Protein AF-D7UB77-F1 (afdb_monomer_lite)

Sequence (91 aa):
MQAKKTRHFSGGWRMRMALIQVLLMDPTILLFDGLTDHLDLEASDWLEETLMNPDCILVVVSHSQDFLNGVGGPDVIISIFLNSRKCRVWG

Secondary structure (DSSP, 8-state):
-----GGGS-HHHHHHHHHHHHHTT--SEEEEESTTTT--HHHHHHHHHHHSS-SSEEEEEES-HHHHHHH--TTEEEEEEEETTEEEEE-

Organism: Vitis vinifera (NCBI:txid29760)

Structure (mmCIF, N/CA/C/O backbone):
data_AF-D7UB77-F1
#
_entry.id   AF-D7UB77-F1
#
loop_
_atom_site.group_PDB
_atom_site.id
_atom_site.type_symbol
_atom_site.label_atom_id
_atom_site.label_alt_id
_atom_site.label_comp_id
_atom_site.label_asym_id
_atom_site.label_entity_id
_atom_site.label_seq_id
_atom_site.pdbx_PDB_ins_code
_atom_site.Cartn_x
_atom_site.Cartn_y
_atom_site.Cartn_z
_atom_site.occupancy
_atom_site.B_iso_or_equiv
_atom_site.auth_seq_id
_atom_site.auth_comp_id
_atom_site.auth_asym_id
_atom_site.auth_atom_id
_atom_site.pdbx_PDB_model_num
ATOM 1 N N . MET A 1 1 ? 2.505 8.138 -25.432 1.00 51.12 1 MET A N 1
ATOM 2 C CA . MET A 1 1 ? 2.095 6.860 -24.804 1.00 51.12 1 MET A CA 1
ATOM 3 C C . MET A 1 1 ? 3.175 5.818 -25.056 1.00 51.12 1 MET A C 1
ATOM 5 O O . MET A 1 1 ? 3.609 5.685 -26.193 1.00 51.12 1 MET A O 1
ATOM 9 N N . GLN A 1 2 ? 3.660 5.131 -24.019 1.00 61.19 2 GLN A N 1
ATOM 10 C CA . GLN A 1 2 ? 4.664 4.070 -24.169 1.00 61.19 2 GLN A CA 1
ATOM 11 C C . GLN A 1 2 ? 4.032 2.833 -24.835 1.00 61.19 2 GLN A C 1
ATOM 13 O O . GLN A 1 2 ? 3.015 2.339 -24.363 1.00 61.19 2 GLN A O 1
ATOM 18 N N . ALA A 1 3 ? 4.637 2.306 -25.904 1.00 72.31 3 ALA A N 1
ATOM 19 C CA . ALA A 1 3 ? 4.098 1.177 -26.682 1.00 72.31 3 ALA A CA 1
ATOM 20 C C . ALA A 1 3 ? 4.558 -0.218 -26.191 1.00 72.31 3 ALA A C 1
ATOM 22 O O . ALA A 1 3 ? 4.401 -1.224 -26.887 1.00 72.31 3 ALA A O 1
ATOM 23 N N . LYS A 1 4 ? 5.184 -0.305 -25.010 1.00 79.31 4 LYS A N 1
ATOM 24 C CA . LYS A 1 4 ? 5.751 -1.557 -24.490 1.00 79.31 4 LYS A CA 1
ATOM 25 C C . LYS A 1 4 ? 4.641 -2.418 -23.873 1.00 79.31 4 LYS A C 1
ATOM 27 O O . LYS A 1 4 ? 3.833 -1.923 -23.098 1.00 79.31 4 LYS A O 1
ATOM 32 N N . LYS A 1 5 ? 4.611 -3.721 -24.178 1.00 82.50 5 LYS A N 1
ATOM 33 C CA . LYS A 1 5 ? 3.668 -4.662 -23.541 1.00 82.50 5 LYS A CA 1
ATOM 34 C C . LYS A 1 5 ? 3.930 -4.732 -22.031 1.00 82.50 5 LYS A C 1
ATOM 36 O O . LYS A 1 5 ? 5.088 -4.828 -21.626 1.00 82.50 5 LYS A O 1
ATOM 41 N N . THR A 1 6 ? 2.871 -4.783 -21.222 1.00 77.69 6 THR A N 1
ATOM 42 C CA . THR A 1 6 ? 2.909 -4.873 -19.743 1.00 77.69 6 THR A CA 1
ATOM 43 C C . THR A 1 6 ? 3.822 -5.986 -19.220 1.00 77.69 6 THR A C 1
ATOM 45 O O . THR A 1 6 ? 4.528 -5.810 -18.234 1.00 77.69 6 THR A O 1
ATOM 48 N N . ARG A 1 7 ? 3.907 -7.115 -19.932 1.00 81.75 7 ARG A N 1
ATOM 49 C CA . ARG A 1 7 ? 4.806 -8.235 -19.598 1.00 81.75 7 ARG A CA 1
ATOM 50 C C . ARG A 1 7 ? 6.310 -7.918 -19.671 1.00 81.75 7 ARG A C 1
ATOM 52 O O . ARG A 1 7 ? 7.107 -8.725 -19.219 1.00 81.75 7 ARG A O 1
ATOM 59 N N . HIS A 1 8 ? 6.709 -6.801 -20.283 1.00 85.94 8 HIS A N 1
ATOM 60 C CA . HIS A 1 8 ? 8.115 -6.384 -20.397 1.00 85.94 8 HIS A CA 1
ATOM 61 C C . HIS A 1 8 ? 8.528 -5.349 -19.333 1.00 85.94 8 HIS A C 1
ATOM 63 O O . HIS A 1 8 ? 9.600 -4.742 -19.459 1.00 85.94 8 HIS A O 1
ATOM 69 N N . PHE A 1 9 ? 7.663 -5.091 -18.351 1.00 81.62 9 PHE A N 1
ATOM 70 C CA . PHE A 1 9 ? 7.948 -4.249 -17.193 1.00 81.62 9 PHE A CA 1
ATOM 71 C C . PHE A 1 9 ? 8.377 -5.109 -15.998 1.00 81.62 9 PHE A C 1
ATOM 73 O O . PHE A 1 9 ? 8.024 -6.289 -15.917 1.00 81.62 9 PHE A O 1
ATOM 80 N N . SER A 1 10 ? 9.143 -4.518 -15.074 1.00 82.31 10 SER A N 1
ATOM 81 C CA . SER A 1 10 ? 9.546 -5.193 -13.835 1.00 82.31 10 SER A CA 1
ATOM 82 C C . SER A 1 10 ? 8.326 -5.560 -12.976 1.00 82.31 10 SER A C 1
ATOM 84 O O . SER A 1 10 ? 7.206 -5.107 -13.230 1.00 82.31 10 SER A O 1
ATOM 86 N N . GLY A 1 11 ? 8.526 -6.409 -11.963 1.00 76.94 11 GLY A N 1
ATOM 87 C CA . GLY A 1 11 ? 7.483 -6.733 -10.981 1.00 76.94 11 GLY A CA 1
ATOM 88 C C . GLY A 1 11 ? 6.870 -5.474 -10.360 1.00 76.94 11 GLY A C 1
ATOM 89 O O . GLY A 1 11 ? 5.660 -5.289 -10.465 1.00 76.94 11 GLY A O 1
ATOM 90 N N . GLY A 1 12 ? 7.717 -4.566 -9.860 1.00 77.69 12 GLY A N 1
ATOM 91 C CA . GLY A 1 12 ? 7.293 -3.284 -9.292 1.00 77.69 12 GLY A CA 1
ATOM 92 C C . GLY A 1 12 ? 6.455 -2.447 -10.260 1.00 77.69 12 GLY A C 1
ATOM 93 O O . GLY A 1 12 ? 5.350 -2.046 -9.921 1.00 77.69 12 GLY A O 1
ATOM 94 N N . TRP A 1 13 ? 6.887 -2.267 -11.512 1.00 82.56 13 TRP A N 1
ATOM 95 C CA . TRP A 1 13 ? 6.111 -1.495 -12.495 1.00 82.56 13 TRP A CA 1
ATOM 96 C C . TRP A 1 13 ? 4.742 -2.104 -12.818 1.00 82.56 13 TRP A C 1
ATOM 98 O O . TRP A 1 13 ? 3.763 -1.373 -12.973 1.00 82.56 13 TRP A O 1
ATOM 108 N N . ARG A 1 14 ? 4.652 -3.436 -12.914 1.00 84.25 14 ARG A N 1
ATOM 109 C CA . ARG A 1 14 ? 3.364 -4.116 -13.127 1.00 84.25 14 ARG A CA 1
ATOM 110 C C . ARG A 1 14 ? 2.432 -3.927 -11.935 1.00 84.25 14 ARG A C 1
ATOM 112 O O . ARG A 1 14 ? 1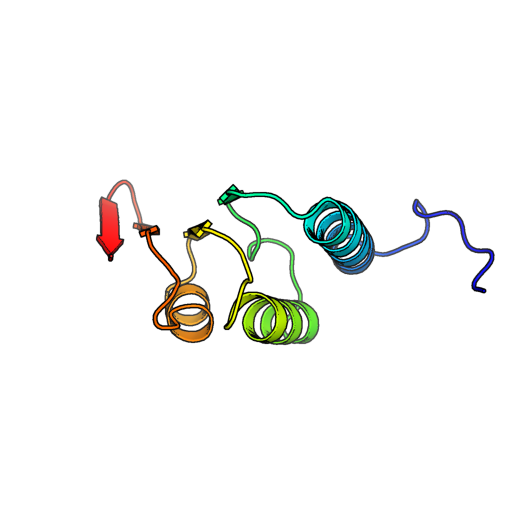.241 -3.720 -12.134 1.00 84.25 14 ARG A O 1
ATOM 119 N N . MET A 1 15 ? 2.985 -3.950 -10.729 1.00 81.44 15 MET A N 1
ATOM 120 C CA . MET A 1 15 ? 2.253 -3.679 -9.502 1.00 81.44 15 MET A CA 1
ATOM 121 C C . MET A 1 15 ? 1.762 -2.227 -9.436 1.00 81.44 15 MET A C 1
ATOM 123 O O . MET A 1 15 ? 0.583 -2.021 -9.170 1.00 81.44 15 MET A O 1
ATOM 127 N N . ARG A 1 16 ? 2.597 -1.235 -9.788 1.00 84.00 16 ARG A N 1
ATOM 128 C CA . ARG A 1 16 ? 2.166 0.175 -9.883 1.00 84.00 16 ARG A CA 1
ATOM 129 C C . ARG A 1 16 ? 1.001 0.342 -10.863 1.00 84.00 16 ARG A C 1
ATOM 131 O O . ARG A 1 16 ? 0.022 1.011 -10.557 1.00 84.00 16 ARG A O 1
ATOM 138 N N . MET A 1 17 ? 1.075 -0.303 -12.031 1.00 87.62 17 MET A N 1
ATOM 139 C CA . MET A 1 17 ? -0.013 -0.275 -13.016 1.00 87.62 17 MET A CA 1
ATOM 140 C C . MET A 1 17 ? -1.299 -0.922 -12.492 1.00 87.62 17 MET A C 1
ATOM 142 O O . MET A 1 17 ? -2.372 -0.365 -12.699 1.00 87.62 17 MET A O 1
ATOM 146 N N . ALA A 1 18 ? -1.201 -2.072 -11.821 1.00 86.31 18 ALA A N 1
ATOM 147 C CA . ALA A 1 18 ? -2.355 -2.737 -11.220 1.00 86.31 18 ALA A CA 1
ATOM 148 C C . ALA A 1 18 ? -2.978 -1.885 -10.105 1.00 86.31 18 ALA A C 1
ATOM 150 O O . ALA A 1 18 ? -4.196 -1.752 -10.049 1.00 86.31 18 ALA A O 1
ATOM 151 N N . LEU A 1 19 ? -2.149 -1.246 -9.276 1.00 87.00 19 LEU A N 1
ATOM 152 C CA . LEU A 1 19 ? -2.604 -0.331 -8.236 1.00 87.00 19 LEU A CA 1
ATOM 153 C C . LEU A 1 19 ? -3.382 0.843 -8.832 1.00 87.00 19 LEU A C 1
ATOM 155 O O . LEU A 1 19 ? -4.511 1.093 -8.428 1.00 87.00 19 LEU A O 1
ATOM 159 N N . ILE A 1 20 ? -2.817 1.511 -9.842 1.00 87.06 20 ILE A N 1
ATOM 160 C CA . ILE A 1 20 ? -3.490 2.615 -10.538 1.00 87.06 20 ILE A CA 1
ATOM 161 C C . ILE A 1 20 ? -4.822 2.146 -11.131 1.00 87.06 20 ILE A C 1
ATOM 163 O O . ILE A 1 20 ? -5.818 2.851 -11.024 1.00 87.06 20 ILE A O 1
ATOM 167 N N . GLN A 1 21 ? -4.866 0.954 -11.734 1.00 89.06 21 GLN A N 1
ATOM 168 C CA . GLN A 1 21 ? -6.110 0.400 -12.271 1.00 89.06 21 GLN A CA 1
ATOM 169 C C . GLN A 1 21 ? -7.178 0.225 -11.192 1.00 89.06 21 GLN A C 1
ATOM 171 O O . GLN A 1 21 ? -8.321 0.581 -11.443 1.00 89.06 21 GLN A O 1
ATOM 176 N N . VAL A 1 22 ? -6.814 -0.286 -10.014 1.00 88.69 22 VAL A N 1
ATOM 177 C CA . VAL A 1 22 ? -7.755 -0.473 -8.903 1.00 88.69 22 VAL A CA 1
ATOM 178 C C . VAL A 1 22 ? -8.198 0.867 -8.319 1.00 88.69 22 VAL A C 1
ATOM 180 O O . VAL A 1 22 ? -9.390 1.057 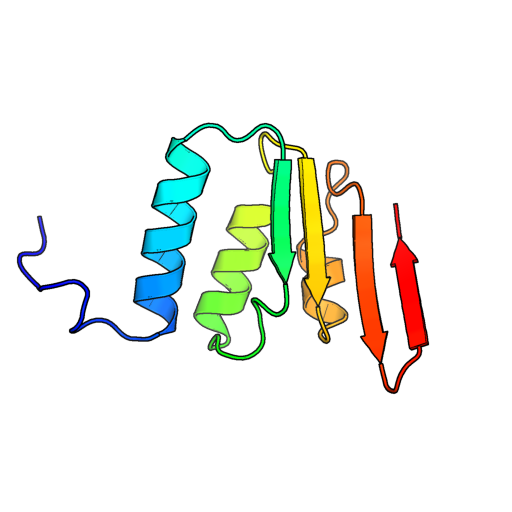-8.121 1.00 88.69 22 VAL A O 1
ATOM 183 N N . LEU A 1 23 ? -7.281 1.813 -8.104 1.00 85.81 23 LEU A N 1
ATOM 184 C CA . LEU A 1 23 ? -7.616 3.148 -7.591 1.00 85.81 23 LEU A CA 1
ATOM 185 C C . LEU A 1 23 ? -8.566 3.904 -8.532 1.00 85.81 23 LEU A C 1
ATOM 187 O O . LEU A 1 23 ? -9.491 4.565 -8.079 1.00 85.81 23 LEU A O 1
ATOM 191 N N . LEU A 1 24 ? -8.399 3.746 -9.850 1.00 88.50 24 LEU A N 1
ATOM 192 C CA . LEU A 1 24 ? -9.305 4.327 -10.848 1.00 88.50 24 LEU A CA 1
ATOM 193 C C . LEU A 1 24 ? -10.720 3.730 -10.827 1.00 88.50 24 LEU A C 1
ATOM 195 O O . LEU A 1 24 ? -11.622 4.312 -11.427 1.00 88.50 24 LEU A O 1
ATOM 199 N N . MET A 1 25 ? -10.922 2.575 -10.189 1.00 90.50 25 MET A N 1
ATOM 200 C CA . MET A 1 25 ? -12.250 1.975 -10.026 1.00 90.50 25 MET A CA 1
ATOM 201 C C . MET A 1 25 ? -13.027 2.567 -8.844 1.00 90.50 25 MET A C 1
ATOM 203 O O . MET A 1 25 ? -14.157 2.136 -8.631 1.00 90.50 25 MET A O 1
ATOM 207 N N . ASP A 1 26 ? -12.446 3.526 -8.112 1.00 87.75 26 ASP A N 1
ATOM 208 C CA . ASP A 1 26 ? -13.050 4.178 -6.943 1.00 87.75 26 ASP A CA 1
ATOM 209 C C . ASP A 1 26 ? -13.576 3.159 -5.906 1.00 87.75 26 ASP A C 1
ATOM 211 O O . ASP A 1 26 ? -14.778 3.071 -5.630 1.00 87.75 26 ASP A O 1
ATOM 215 N N . PRO A 1 27 ? -12.702 2.266 -5.398 1.00 89.38 27 PRO A N 1
ATOM 216 C CA . PRO A 1 27 ? -13.128 1.193 -4.517 1.00 89.38 27 PRO A CA 1
ATOM 217 C C . PRO A 1 27 ? -13.545 1.759 -3.160 1.00 89.38 27 PRO A C 1
ATOM 219 O O . PRO A 1 27 ? -12.866 2.604 -2.602 1.00 89.38 27 PRO A O 1
ATOM 222 N N . THR A 1 28 ? -14.601 1.220 -2.549 1.00 89.31 28 THR A N 1
ATOM 223 C CA . THR A 1 28 ? -14.943 1.578 -1.160 1.00 89.31 28 THR A CA 1
ATOM 224 C C . THR A 1 28 ? -13.932 1.017 -0.154 1.00 89.31 28 THR A C 1
ATOM 226 O O . THR A 1 28 ? -13.690 1.623 0.888 1.00 89.31 28 THR A O 1
ATOM 229 N N . ILE A 1 29 ? -13.356 -0.155 -0.453 1.00 87.81 29 ILE A N 1
ATOM 230 C CA . ILE A 1 29 ? -12.372 -0.846 0.388 1.00 87.81 29 ILE A CA 1
ATOM 231 C C . ILE A 1 29 ? -11.234 -1.360 -0.491 1.00 87.81 29 ILE A C 1
ATOM 233 O O . ILE A 1 29 ? -11.478 -2.045 -1.488 1.00 87.81 29 ILE A O 1
ATOM 237 N N . LEU A 1 30 ? -10.000 -1.090 -0.075 1.00 88.31 30 LEU A N 1
ATOM 238 C CA . LEU A 1 30 ? -8.775 -1.562 -0.700 1.00 88.31 30 LEU A CA 1
ATOM 239 C C . LEU A 1 30 ? -8.007 -2.455 0.280 1.00 88.31 30 LEU A C 1
ATOM 241 O O . LEU A 1 30 ? -7.619 -2.018 1.362 1.00 88.31 30 LEU A O 1
ATOM 245 N N . LEU A 1 31 ? -7.810 -3.721 -0.096 1.00 87.94 31 LEU A N 1
ATOM 246 C CA . LEU A 1 31 ? -7.118 -4.720 0.720 1.00 87.94 31 LEU A CA 1
ATOM 247 C C . LEU A 1 31 ? -5.756 -5.061 0.117 1.00 87.94 31 LEU A C 1
ATOM 249 O O . LEU A 1 31 ? -5.666 -5.470 -1.043 1.00 87.94 31 LEU A O 1
ATOM 253 N N . PHE A 1 32 ? -4.721 -4.976 0.946 1.00 86.38 32 PHE A N 1
ATOM 254 C CA . PHE A 1 32 ? -3.352 -5.311 0.593 1.00 86.38 32 PHE A CA 1
ATOM 255 C C . PHE A 1 32 ? -2.779 -6.398 1.490 1.00 86.38 32 PHE A C 1
ATOM 257 O O . PHE A 1 32 ? -2.765 -6.260 2.709 1.00 86.38 32 PHE A O 1
ATOM 264 N N . ASP A 1 33 ? -2.272 -7.460 0.862 1.00 83.31 33 ASP A N 1
ATOM 265 C CA . ASP A 1 33 ? -1.612 -8.584 1.525 1.00 83.31 33 ASP A CA 1
ATOM 266 C C . ASP A 1 33 ? -0.191 -8.748 0.969 1.00 83.31 33 ASP A C 1
ATOM 268 O O . ASP A 1 33 ? -0.016 -9.020 -0.221 1.00 83.31 33 ASP A O 1
ATOM 272 N N . GLY A 1 34 ? 0.827 -8.516 1.804 1.00 74.44 34 GLY A N 1
ATOM 273 C CA . GLY A 1 34 ? 2.231 -8.780 1.454 1.00 74.44 34 GLY A CA 1
ATOM 274 C C . GLY A 1 34 ? 2.822 -7.874 0.366 1.00 74.44 34 GLY A C 1
ATOM 275 O O . GLY A 1 34 ? 3.761 -8.265 -0.324 1.00 74.44 34 GLY A O 1
ATOM 276 N N . LEU A 1 35 ? 2.288 -6.660 0.179 1.00 71.56 35 LEU A N 1
ATOM 277 C CA . LEU A 1 35 ? 2.652 -5.799 -0.956 1.00 71.56 35 LEU A CA 1
ATOM 278 C C . LEU A 1 35 ? 4.116 -5.325 -0.975 1.00 71.56 35 LEU A C 1
ATOM 280 O O . LEU A 1 35 ? 4.634 -4.993 -2.037 1.00 71.56 35 LEU A O 1
ATOM 284 N N . THR A 1 36 ? 4.788 -5.300 0.173 1.00 68.19 36 THR A N 1
ATOM 285 C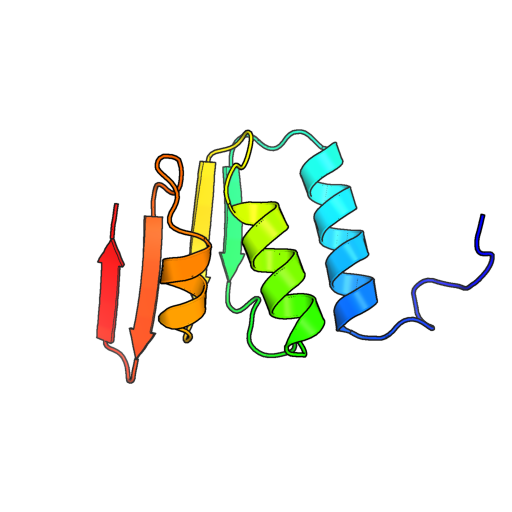 CA . THR A 1 36 ? 6.164 -4.798 0.316 1.00 68.19 36 THR A CA 1
ATOM 286 C C . THR A 1 36 ? 7.242 -5.818 -0.034 1.00 68.19 36 THR A C 1
ATOM 288 O O . THR A 1 36 ? 8.383 -5.439 -0.278 1.00 68.19 36 THR A O 1
ATOM 291 N N . ASP A 1 37 ? 6.916 -7.110 -0.082 1.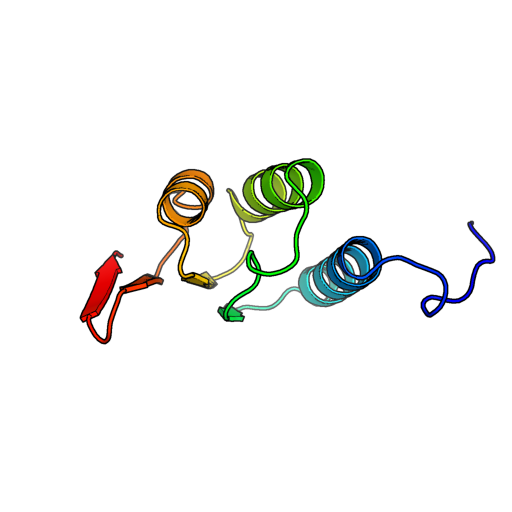00 69.75 37 ASP A N 1
ATOM 292 C CA . ASP A 1 37 ? 7.918 -8.189 -0.056 1.00 69.75 37 ASP A CA 1
ATOM 293 C C . ASP A 1 37 ? 8.763 -8.289 -1.342 1.00 69.75 37 ASP A C 1
ATOM 295 O O . ASP A 1 37 ? 9.777 -8.993 -1.393 1.00 69.75 37 ASP A O 1
ATOM 299 N N . HIS A 1 38 ? 8.354 -7.589 -2.402 1.00 68.38 38 HIS A N 1
ATOM 300 C CA . HIS A 1 38 ? 8.988 -7.628 -3.724 1.00 68.38 38 HIS A CA 1
ATOM 301 C C . HIS A 1 38 ? 9.269 -6.243 -4.318 1.00 68.38 38 HIS A C 1
ATOM 303 O O . HIS A 1 38 ? 9.549 -6.136 -5.518 1.00 68.38 38 HIS A O 1
ATOM 309 N N . LEU A 1 39 ? 9.172 -5.189 -3.508 1.00 73.38 39 LEU A N 1
ATOM 310 C CA . LEU A 1 39 ? 9.451 -3.825 -3.935 1.00 73.38 39 LEU A CA 1
ATOM 311 C C . LEU A 1 39 ? 10.907 -3.460 -3.649 1.00 73.38 39 LEU A C 1
ATOM 313 O O . LEU A 1 39 ? 11.491 -3.875 -2.650 1.00 73.38 39 LEU A O 1
ATOM 317 N N . ASP A 1 40 ? 11.506 -2.694 -4.559 1.00 80.19 40 ASP A N 1
ATOM 318 C CA . ASP A 1 40 ? 12.722 -1.958 -4.234 1.00 80.19 40 ASP A CA 1
ATOM 319 C C . ASP A 1 40 ? 12.369 -0.762 -3.337 1.00 80.19 40 ASP A C 1
ATOM 321 O O . ASP A 1 40 ? 11.196 -0.445 -3.116 1.00 80.19 40 ASP A O 1
ATOM 325 N N . LEU A 1 41 ? 13.392 -0.115 -2.781 1.00 81.75 41 LEU A N 1
ATOM 326 C CA . LEU A 1 41 ? 13.207 1.005 -1.858 1.00 81.75 41 LEU A CA 1
ATOM 327 C C . LEU A 1 41 ? 12.392 2.136 -2.508 1.00 81.75 41 LEU A C 1
ATOM 329 O O . LEU A 1 41 ? 11.397 2.570 -1.947 1.00 81.75 41 LEU A O 1
ATOM 333 N N . GLU A 1 42 ? 12.717 2.504 -3.750 1.00 83.00 42 GLU A N 1
ATOM 334 C CA . GLU A 1 42 ? 12.001 3.552 -4.490 1.00 83.00 42 GLU A CA 1
ATOM 335 C C . GLU A 1 42 ? 10.515 3.215 -4.719 1.00 83.00 42 GLU A C 1
ATOM 337 O O . GLU A 1 42 ? 9.651 4.088 -4.643 1.00 83.00 42 GLU A O 1
ATOM 342 N N . ALA A 1 43 ? 10.173 1.960 -5.031 1.00 81.06 43 ALA A N 1
ATOM 343 C CA . ALA A 1 43 ? 8.776 1.558 -5.163 1.00 81.06 43 ALA A CA 1
ATOM 344 C C . ALA A 1 43 ? 8.045 1.427 -3.832 1.00 81.06 43 ALA A C 1
ATOM 346 O O . ALA A 1 43 ? 6.828 1.602 -3.836 1.00 81.06 43 ALA A O 1
ATOM 347 N N . SER A 1 44 ? 8.758 1.144 -2.744 1.00 81.50 44 SER A N 1
ATOM 348 C CA . SER A 1 44 ? 8.182 1.132 -1.400 1.00 81.50 44 SER A CA 1
ATOM 349 C C . SER A 1 44 ? 7.830 2.550 -0.967 1.00 81.50 44 SER A C 1
ATOM 351 O O . SER A 1 44 ? 6.668 2.793 -0.665 1.00 81.50 44 SER A O 1
ATOM 353 N N . ASP A 1 45 ? 8.768 3.494 -1.091 1.00 85.50 45 ASP A N 1
ATOM 354 C CA . ASP A 1 45 ? 8.550 4.913 -0.776 1.00 85.50 45 ASP A CA 1
ATOM 355 C C . ASP A 1 45 ? 7.380 5.489 -1.592 1.00 85.50 45 ASP A C 1
ATOM 357 O O . ASP A 1 45 ? 6.453 6.088 -1.051 1.00 85.50 45 ASP A O 1
ATOM 361 N N . TRP A 1 46 ? 7.357 5.224 -2.905 1.00 86.12 46 TRP A N 1
ATOM 362 C CA . TRP A 1 46 ? 6.244 5.636 -3.766 1.00 86.12 46 TRP A CA 1
ATOM 363 C C . TRP A 1 46 ? 4.900 5.038 -3.325 1.00 86.12 46 TRP A C 1
ATOM 365 O O . TRP A 1 46 ? 3.864 5.703 -3.408 1.00 86.12 46 TRP A O 1
ATOM 375 N N . LEU A 1 47 ? 4.891 3.768 -2.908 1.00 85.81 47 LEU A N 1
ATOM 376 C CA . LEU A 1 47 ? 3.675 3.100 -2.454 1.00 85.81 47 LEU A CA 1
ATOM 377 C C . LEU A 1 47 ? 3.183 3.708 -1.138 1.00 85.81 47 LEU A C 1
ATOM 379 O O . LEU A 1 47 ? 1.986 3.943 -1.011 1.00 85.81 47 LEU A O 1
ATOM 383 N N . GLU A 1 48 ? 4.087 3.986 -0.199 1.00 86.69 48 GLU A N 1
ATOM 384 C CA . GLU A 1 48 ? 3.770 4.660 1.063 1.00 86.69 48 GLU A CA 1
ATOM 385 C C . GLU A 1 48 ? 3.127 6.026 0.810 1.00 86.69 48 GLU A C 1
ATOM 387 O O . GLU A 1 48 ? 2.021 6.279 1.287 1.00 86.69 48 GLU A O 1
ATOM 392 N N . GLU A 1 49 ? 3.743 6.862 -0.032 1.00 86.38 49 GLU A N 1
ATOM 393 C CA . GLU A 1 49 ? 3.196 8.173 -0.408 1.00 86.38 49 GLU A CA 1
ATOM 394 C C . GLU A 1 49 ? 1.820 8.062 -1.081 1.00 86.38 49 GLU A C 1
ATOM 396 O O . GLU A 1 49 ? 0.915 8.848 -0.798 1.00 86.38 49 GLU A O 1
ATOM 401 N N . THR A 1 50 ? 1.642 7.068 -1.956 1.00 85.19 50 THR A N 1
ATOM 402 C CA . THR A 1 50 ? 0.375 6.842 -2.672 1.00 85.19 50 THR A CA 1
ATOM 403 C C . THR A 1 50 ? -0.752 6.419 -1.727 1.00 85.19 50 THR A C 1
ATOM 405 O O . THR A 1 50 ? -1.915 6.720 -1.987 1.00 85.19 50 THR A O 1
ATOM 408 N N . LEU A 1 51 ? -0.425 5.711 -0.644 1.00 85.50 51 LEU A N 1
ATOM 409 C CA . LEU A 1 51 ? -1.395 5.158 0.302 1.00 85.50 51 LEU A CA 1
ATOM 410 C C . LEU A 1 51 ? -1.582 6.006 1.565 1.00 85.50 51 LEU A C 1
ATOM 412 O O . LEU A 1 51 ? -2.407 5.645 2.397 1.00 85.50 51 LEU A O 1
ATOM 416 N N . MET A 1 52 ? -0.860 7.120 1.705 1.00 83.69 52 MET A N 1
ATOM 417 C CA . MET A 1 52 ? -0.911 7.977 2.893 1.00 83.69 52 MET A CA 1
ATOM 418 C C . MET A 1 52 ? -2.279 8.650 3.102 1.00 83.69 52 MET A C 1
ATOM 420 O O . MET A 1 52 ? -2.687 8.861 4.240 1.00 83.69 52 MET A O 1
ATOM 424 N N . ASN A 1 53 ? -2.983 8.991 2.016 1.00 79.75 53 ASN A N 1
ATOM 425 C CA . ASN A 1 53 ? -4.316 9.609 2.046 1.00 79.75 53 ASN A CA 1
ATOM 426 C C . ASN A 1 53 ? -5.225 8.932 1.008 1.00 79.75 53 ASN A C 1
ATOM 428 O O . ASN A 1 53 ? -5.442 9.484 -0.074 1.00 79.75 53 ASN A O 1
ATOM 432 N N . PRO A 1 54 ? -5.692 7.704 1.274 1.00 79.38 54 PRO A N 1
ATOM 433 C CA . PRO A 1 54 ? -6.562 7.001 0.353 1.00 79.38 54 PRO A CA 1
ATOM 434 C C . PRO A 1 54 ? -7.984 7.570 0.446 1.00 79.38 54 PRO A C 1
ATOM 436 O O . PRO A 1 54 ? -8.525 7.722 1.536 1.00 79.38 54 PRO A O 1
ATOM 439 N N . ASP A 1 55 ? -8.648 7.772 -0.692 1.00 83.06 55 ASP A N 1
ATOM 440 C CA . ASP A 1 55 ? -10.075 8.150 -0.739 1.00 83.06 55 ASP A CA 1
ATOM 441 C C . ASP A 1 55 ? -11.021 6.980 -0.362 1.00 83.06 55 ASP A C 1
ATOM 443 O O . ASP A 1 55 ? -12.227 7.016 -0.605 1.00 83.06 55 ASP A O 1
ATOM 447 N N . CYS A 1 56 ? -10.482 5.905 0.220 1.00 85.00 56 CYS A N 1
ATOM 448 C CA . CYS A 1 56 ? -11.189 4.668 0.525 1.00 85.00 56 CYS A CA 1
ATOM 449 C C . CYS A 1 56 ? -10.689 4.025 1.819 1.00 85.00 56 CYS A C 1
ATOM 451 O O . CYS A 1 56 ? -9.632 4.369 2.343 1.00 85.00 56 CYS A O 1
ATOM 453 N N . ILE A 1 57 ? -11.431 3.029 2.310 1.00 86.56 57 ILE A N 1
ATOM 454 C CA . ILE A 1 57 ? -11.005 2.245 3.468 1.00 86.56 57 ILE A CA 1
ATOM 455 C C . ILE A 1 57 ? -9.804 1.392 3.072 1.00 86.56 57 ILE A C 1
ATOM 457 O O . ILE A 1 57 ? -9.935 0.447 2.292 1.00 86.56 57 ILE A O 1
ATOM 461 N N . LEU A 1 58 ? -8.650 1.687 3.660 1.00 86.69 58 LEU A N 1
ATOM 462 C CA . LEU A 1 58 ? -7.432 0.930 3.427 1.00 86.69 58 LEU A CA 1
ATOM 463 C C . LEU A 1 58 ? -7.213 -0.118 4.528 1.00 86.69 58 LEU A C 1
ATOM 465 O O . LEU A 1 58 ? -7.180 0.202 5.718 1.00 86.69 58 LEU A O 1
ATOM 469 N N . VAL A 1 59 ? -7.036 -1.375 4.115 1.00 86.75 59 VAL A N 1
ATOM 470 C CA . VAL A 1 59 ? -6.650 -2.493 4.985 1.00 86.75 59 VAL A CA 1
ATOM 471 C C . VAL A 1 59 ? -5.319 -3.047 4.500 1.00 86.75 59 VAL A C 1
ATOM 473 O O . VAL A 1 59 ? -5.222 -3.546 3.377 1.00 86.75 59 VAL A O 1
ATOM 476 N N . VAL A 1 60 ? -4.295 -2.983 5.349 1.00 85.62 60 VAL A N 1
ATOM 477 C CA . VAL A 1 60 ? -2.929 -3.381 4.990 1.00 85.62 60 VAL A CA 1
ATOM 478 C C . VAL A 1 60 ? -2.424 -4.475 5.918 1.00 85.62 60 VAL A C 1
ATOM 480 O O . VAL A 1 60 ? -2.392 -4.320 7.139 1.00 85.62 60 VAL A O 1
ATOM 483 N N . VAL A 1 61 ? -1.960 -5.571 5.324 1.00 85.44 61 VAL A N 1
ATOM 484 C CA . VAL A 1 61 ? -1.235 -6.650 5.996 1.00 85.44 61 VAL A CA 1
ATOM 485 C C . VAL A 1 61 ? 0.207 -6.640 5.503 1.00 85.44 61 VAL A C 1
ATOM 487 O O . VAL A 1 61 ? 0.466 -6.788 4.307 1.00 85.44 61 VAL A O 1
ATOM 490 N N . SER A 1 62 ? 1.159 -6.456 6.418 1.00 82.88 62 SER A N 1
ATOM 491 C CA . SER A 1 62 ? 2.582 -6.424 6.074 1.00 82.88 62 SER A CA 1
ATOM 492 C C . SER A 1 62 ? 3.460 -7.062 7.151 1.00 82.88 62 SER A C 1
ATOM 494 O O . SER A 1 62 ? 3.149 -7.071 8.345 1.00 82.88 62 SER A O 1
ATOM 496 N N . HIS A 1 63 ? 4.600 -7.589 6.710 1.00 83.62 63 HIS A N 1
ATOM 497 C CA . HIS A 1 63 ? 5.704 -8.012 7.568 1.00 83.62 63 HIS A CA 1
ATOM 498 C C . HIS A 1 63 ? 6.672 -6.865 7.905 1.00 83.62 63 HIS A C 1
ATOM 500 O O . HIS A 1 63 ? 7.573 -7.058 8.720 1.00 83.62 63 HIS A O 1
ATOM 506 N N . SER A 1 64 ? 6.498 -5.683 7.304 1.00 82.81 64 SER A N 1
ATOM 507 C CA . SER A 1 64 ? 7.315 -4.491 7.543 1.00 82.81 64 SER A CA 1
ATOM 508 C C . SER A 1 64 ? 6.588 -3.521 8.470 1.00 82.81 64 SER A C 1
ATOM 510 O O . SER A 1 64 ? 5.539 -2.978 8.128 1.00 82.81 64 SER A O 1
ATOM 512 N N . GLN A 1 65 ? 7.146 -3.295 9.660 1.00 79.50 65 GLN A N 1
ATOM 513 C CA . GLN A 1 65 ? 6.596 -2.312 10.593 1.00 79.50 65 GLN A CA 1
ATOM 514 C C . GLN A 1 65 ? 6.817 -0.877 10.095 1.00 79.50 65 GLN A C 1
ATOM 516 O O . GLN A 1 65 ? 5.945 -0.037 10.286 1.00 79.50 65 GLN A O 1
ATOM 521 N N . ASP A 1 66 ? 7.949 -0.611 9.443 1.00 82.25 66 ASP A N 1
ATOM 522 C CA . ASP A 1 66 ? 8.283 0.722 8.933 1.00 82.25 66 ASP A CA 1
ATOM 523 C C . ASP A 1 66 ? 7.293 1.157 7.848 1.00 82.25 66 ASP A C 1
ATOM 525 O O . ASP A 1 66 ? 6.760 2.259 7.927 1.00 82.25 66 ASP A O 1
ATOM 529 N N . PHE A 1 67 ? 6.925 0.240 6.948 1.00 83.06 67 PHE A N 1
ATOM 530 C CA . PHE A 1 67 ? 5.895 0.488 5.936 1.00 83.06 67 PHE A CA 1
ATOM 531 C C . PHE A 1 67 ? 4.534 0.814 6.556 1.00 83.06 67 PHE A C 1
ATOM 533 O O . PHE A 1 67 ? 3.876 1.776 6.170 1.00 83.06 67 PHE A O 1
ATOM 540 N N . LEU A 1 68 ? 4.106 0.036 7.559 1.00 82.81 68 LEU A N 1
ATOM 541 C CA . LEU A 1 68 ? 2.839 0.295 8.251 1.00 82.81 68 LEU A CA 1
ATOM 542 C C . LEU A 1 68 ? 2.842 1.652 8.970 1.00 82.81 68 LEU A C 1
ATOM 544 O O . LEU A 1 68 ? 1.800 2.299 9.042 1.00 82.81 68 LEU A O 1
ATOM 548 N N . ASN A 1 69 ? 3.995 2.093 9.480 1.00 81.69 69 ASN A N 1
ATOM 549 C CA . ASN A 1 69 ? 4.134 3.416 10.085 1.00 81.69 69 ASN A CA 1
ATOM 550 C C . ASN A 1 69 ? 4.095 4.536 9.033 1.00 81.69 69 ASN A C 1
ATOM 552 O O . ASN A 1 69 ? 3.537 5.592 9.317 1.00 81.69 69 ASN A O 1
ATOM 556 N N . GLY A 1 70 ? 4.671 4.317 7.846 1.00 81.12 70 GLY A N 1
ATOM 557 C CA . GLY A 1 70 ? 4.655 5.278 6.737 1.00 81.12 70 GLY A CA 1
ATOM 558 C C . GLY A 1 70 ? 3.260 5.475 6.139 1.00 81.12 70 GLY A C 1
ATOM 559 O O . GLY A 1 70 ? 2.860 6.603 5.859 1.00 81.12 70 GLY A O 1
ATOM 560 N N . VAL A 1 71 ? 2.484 4.391 6.022 1.00 80.31 71 VAL A N 1
ATOM 561 C CA . VAL A 1 71 ? 1.112 4.422 5.482 1.00 80.31 71 VAL A CA 1
ATOM 562 C C . VAL A 1 71 ? 0.080 4.902 6.509 1.00 80.31 71 VAL A C 1
ATOM 564 O O . VAL A 1 71 ? -0.970 5.382 6.105 1.00 80.31 71 VAL A O 1
ATOM 567 N N . GLY A 1 72 ? 0.357 4.788 7.815 1.00 69.19 72 GLY A N 1
ATOM 568 C CA . GLY A 1 72 ? -0.574 4.979 8.943 1.00 69.19 72 GLY A CA 1
ATOM 569 C C . GLY A 1 72 ? -1.118 6.397 9.180 1.00 69.19 72 GLY A C 1
ATOM 570 O O . GLY A 1 72 ? -1.047 6.903 10.301 1.00 69.19 72 GLY A O 1
ATOM 571 N N . GLY A 1 73 ? -1.668 7.035 8.148 1.00 66.81 73 GLY A N 1
ATOM 572 C CA . GLY A 1 73 ? -2.473 8.248 8.249 1.00 66.81 73 GLY A CA 1
ATOM 573 C C . GLY A 1 73 ? -3.802 8.023 8.992 1.00 66.81 73 GLY A C 1
ATOM 574 O O . GLY A 1 73 ? -4.160 6.886 9.308 1.00 66.81 73 GLY A O 1
ATOM 575 N N . PRO A 1 74 ? -4.558 9.100 9.275 1.00 59.81 74 PRO A N 1
ATOM 576 C CA . PRO A 1 74 ? -5.804 9.046 10.051 1.00 59.81 74 PRO A CA 1
ATOM 577 C C . PRO A 1 74 ? -6.892 8.147 9.438 1.00 59.81 74 PRO A C 1
ATOM 579 O O . PRO A 1 74 ? -7.788 7.716 10.159 1.00 59.81 74 PRO A O 1
ATOM 582 N N . ASP A 1 75 ? -6.799 7.851 8.140 1.00 56.75 75 ASP A N 1
ATOM 583 C CA . ASP A 1 75 ? -7.793 7.086 7.380 1.00 56.75 75 ASP A CA 1
ATOM 584 C C . ASP A 1 75 ? -7.421 5.598 7.194 1.00 56.75 75 ASP A C 1
ATOM 586 O O . ASP A 1 75 ? -8.151 4.836 6.553 1.00 56.75 75 ASP A O 1
ATOM 590 N N . VAL A 1 76 ? -6.305 5.138 7.779 1.00 65.00 76 VAL A N 1
ATOM 591 C CA . VAL A 1 76 ? -5.951 3.708 7.802 1.00 65.00 76 VAL A CA 1
ATOM 592 C C . VAL A 1 76 ? -6.694 3.013 8.933 1.00 65.00 76 VAL A C 1
ATOM 594 O O . VAL A 1 76 ? -6.365 3.170 10.105 1.00 65.00 76 VAL A O 1
ATOM 597 N N . ILE A 1 77 ? -7.690 2.207 8.569 1.00 62.59 77 ILE A N 1
ATOM 598 C CA . ILE A 1 77 ? -8.625 1.628 9.542 1.00 62.59 77 ILE A CA 1
ATOM 599 C C . ILE A 1 77 ? -8.054 0.371 10.204 1.00 62.59 77 ILE A C 1
ATOM 601 O O . ILE A 1 77 ? -8.341 0.108 11.369 1.00 62.59 77 ILE A O 1
ATOM 605 N N . ILE A 1 78 ? -7.282 -0.443 9.471 1.00 65.94 78 ILE A N 1
ATOM 606 C CA . ILE A 1 78 ? -6.731 -1.697 10.003 1.00 65.94 78 ILE A CA 1
ATOM 607 C C . ILE A 1 78 ? -5.343 -1.967 9.415 1.00 65.94 78 ILE A C 1
ATOM 609 O O . ILE A 1 78 ? -5.209 -2.382 8.261 1.00 65.94 78 ILE A O 1
ATOM 613 N N . SER A 1 79 ? -4.322 -1.817 10.255 1.00 69.00 79 SER A N 1
ATOM 614 C CA . SER A 1 79 ? -2.955 -2.274 9.989 1.00 69.00 79 SER A CA 1
ATOM 615 C C . SER A 1 79 ? -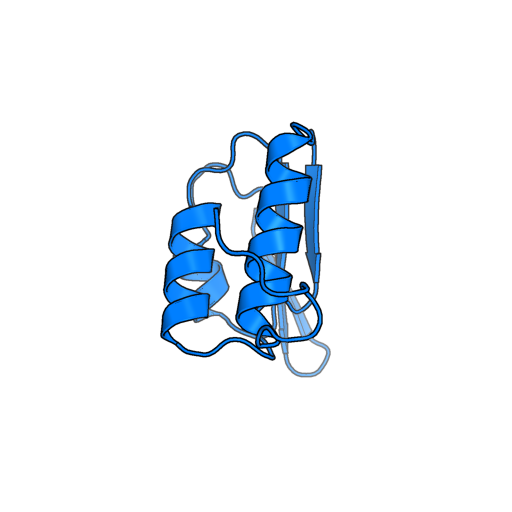2.708 -3.592 10.712 1.00 69.00 79 SER A C 1
ATOM 617 O O . SER A 1 79 ? -2.934 -3.690 11.919 1.00 69.00 79 SER A O 1
ATOM 619 N N . ILE A 1 80 ? -2.231 -4.614 9.998 1.00 74.12 80 ILE A N 1
ATOM 620 C CA . ILE A 1 80 ? -1.904 -5.927 10.564 1.00 74.12 80 ILE A CA 1
ATOM 621 C C . ILE A 1 80 ? -0.421 -6.223 10.358 1.00 74.12 80 ILE A C 1
ATOM 623 O O . ILE A 1 80 ? 0.041 -6.389 9.230 1.00 74.12 80 ILE A O 1
ATOM 627 N N . PHE A 1 81 ? 0.314 -6.359 11.461 1.00 76.12 81 PHE A N 1
ATOM 628 C CA . PHE A 1 81 ? 1.701 -6.814 11.450 1.00 76.12 81 PHE A CA 1
ATOM 629 C C . PHE A 1 81 ? 1.797 -8.285 11.827 1.00 76.12 81 PHE A C 1
ATOM 631 O O . PHE A 1 81 ? 1.325 -8.706 12.891 1.00 76.12 81 PHE A O 1
ATOM 638 N N . LEU A 1 82 ? 2.469 -9.053 10.973 1.00 71.19 82 LEU A N 1
ATOM 639 C CA . LEU A 1 82 ? 2.722 -10.473 11.175 1.00 71.19 82 LEU A CA 1
ATOM 640 C C . LEU A 1 82 ? 4.203 -10.715 11.483 1.00 71.19 82 LEU A C 1
ATOM 642 O O . LEU A 1 82 ? 5.073 -10.462 10.655 1.00 71.19 82 LEU A O 1
ATOM 646 N N . ASN A 1 83 ? 4.500 -11.288 12.651 1.00 74.81 83 ASN A N 1
ATOM 647 C CA . ASN A 1 83 ? 5.848 -11.754 12.985 1.00 74.81 83 ASN A CA 1
ATOM 648 C C . ASN A 1 83 ? 5.793 -13.097 13.714 1.00 74.81 83 ASN A C 1
ATOM 650 O O . ASN A 1 83 ? 5.273 -13.187 14.826 1.00 74.81 83 ASN A O 1
ATOM 654 N N . SER A 1 84 ? 6.358 -14.146 13.108 1.00 75.38 84 SER A N 1
ATOM 655 C CA . SER A 1 84 ? 6.559 -15.454 13.754 1.00 75.38 84 SER A CA 1
ATOM 656 C C . SER A 1 84 ? 5.289 -16.005 14.430 1.00 75.38 84 SER A C 1
ATOM 658 O O . SER A 1 84 ? 5.312 -16.402 15.595 1.00 75.38 84 SER A O 1
ATOM 660 N N . ARG A 1 85 ? 4.163 -16.004 13.693 1.00 73.12 85 ARG A N 1
ATOM 661 C CA . ARG A 1 85 ? 2.796 -16.371 14.142 1.00 73.12 85 ARG A CA 1
ATOM 662 C C . ARG A 1 85 ? 2.129 -15.425 15.150 1.00 73.12 85 ARG A C 1
ATOM 664 O O . ARG A 1 85 ? 1.054 -15.744 15.651 1.00 73.12 85 ARG A O 1
ATOM 671 N N . LYS A 1 86 ? 2.720 -14.268 15.445 1.00 69.38 86 LYS A N 1
ATOM 672 C CA . LYS A 1 86 ? 2.066 -13.197 16.205 1.00 69.38 86 LYS A CA 1
ATOM 673 C C . LYS A 1 86 ? 1.436 -12.205 15.236 1.00 69.38 86 LYS A C 1
ATOM 675 O O . LYS A 1 86 ? 2.095 -11.770 14.297 1.00 69.38 86 LYS A O 1
ATOM 680 N N . CYS A 1 87 ? 0.178 -11.869 15.496 1.00 75.06 87 CYS A N 1
ATOM 681 C CA . CYS A 1 87 ? -0.580 -10.845 14.794 1.00 75.06 87 CYS A CA 1
ATOM 682 C C . CYS A 1 87 ? -0.749 -9.652 15.734 1.00 75.06 87 CYS A C 1
ATOM 684 O O . CYS A 1 87 ? -1.177 -9.825 16.880 1.00 75.06 87 CYS A O 1
ATOM 686 N N . ARG A 1 88 ? -0.378 -8.459 15.274 1.00 74.81 88 ARG A N 1
ATOM 687 C CA . ARG A 1 88 ? -0.667 -7.203 15.962 1.00 74.81 88 ARG A CA 1
ATOM 688 C C . ARG A 1 88 ? -1.540 -6.362 15.043 1.00 74.81 88 ARG A C 1
ATOM 690 O O . ARG A 1 88 ? -1.187 -6.180 13.884 1.00 74.81 88 ARG A O 1
ATOM 697 N N . VAL A 1 89 ? -2.669 -5.908 15.572 1.00 73.44 89 VAL A N 1
ATOM 698 C CA . VAL A 1 89 ? -3.655 -5.109 14.845 1.00 73.44 89 VAL A CA 1
ATOM 699 C C . VAL A 1 89 ? -3.672 -3.711 15.444 1.00 73.44 89 VAL A C 1
ATOM 701 O O . VAL A 1 89 ? -3.667 -3.580 16.670 1.00 73.44 89 VAL A O 1
ATOM 704 N N . TRP A 1 90 ? -3.690 -2.697 14.588 1.00 66.94 90 TRP A N 1
ATOM 705 C CA . TRP A 1 90 ? -3.895 -1.300 14.959 1.00 66.94 90 TRP A CA 1
ATOM 706 C C . TRP A 1 90 ? -5.038 -0.720 14.130 1.00 66.94 90 TRP A C 1
ATOM 708 O O . TRP A 1 90 ? -5.167 -1.074 12.957 1.00 66.94 90 TRP A O 1
ATOM 718 N N . GLY A 1 91 ? -5.832 0.142 14.760 1.00 60.12 91 GLY A N 1
ATOM 719 C CA . GLY A 1 91 ? -6.937 0.913 14.197 1.00 60.12 91 GLY A CA 1
ATOM 720 C C . GLY A 1 91 ? -7.333 2.024 15.158 1.00 60.12 91 GLY A C 1
ATOM 721 O O . GLY A 1 91 ? -6.959 1.910 16.353 1.00 60.12 91 GLY A O 1
#

Radius of gyration: 13.82 Å; chains: 1; bounding box: 28×26×43 Å

InterPro domains:
  IPR027417 P-loop containing nucleoside triphosphate hydrolase [G3DSA:3.40.50.300] (1-81)
  IPR027417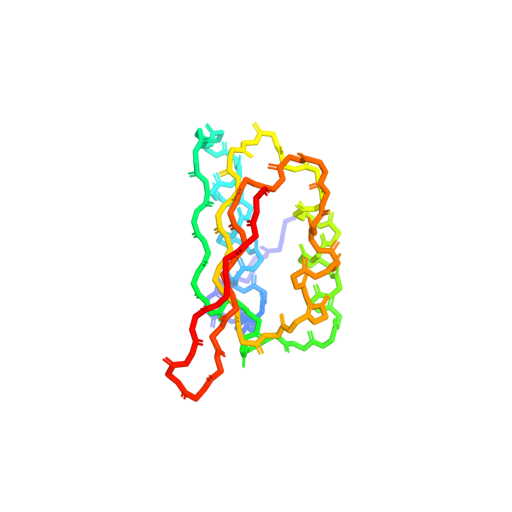 P-loop containing nucleoside triphosphate hydrolase [SSF52540] (4-69)
  IPR050611 ABCF protein [PTHR19211] (1-71)

Foldseek 3Di:
DDPDDLVPDDPLVVVVVVVVVVLVVVDQEDEEDAPPVPDDPVSLLVVLVVQLDRPHAYEYEYCDPVSCVSNPHPRHPWYWHDDPNDIDIDD

pLDDT: mean 79.22, std 8.47, range [51.12, 90.5]